Protein AF-A0A3D1R4D5-F1 (afdb_monomer)

Nearest PDB structures (foldseek):
  2wvp-assembly1_A  TM=5.506E-01  e=4.845E-01  Escherichia coli K-12
  2iwv-assembly2_B  TM=5.759E-01  e=1.235E+00  Escherichia coli K-12
  2qom-assembly2_B  TM=5.029E-01  e=2.262E+00  Escherichia coli O157:H7
  2r88-assembly2_B  TM=4.038E-01  e=3.921E+00  Escherichia coli
  7xzi-assembly1_7  TM=4.363E-01  e=9.457E+00  Chlamydomonas reinhardtii

Sequence (99 aa):
GGYAALQLEVVNDWPVRPYAFAGAGLLRSTVPAEAESLLRSDTAGIVPVGLGAEGSLSRHLRLGARLSYDLIFDNELVREAGSLAADLWALTLVAAYAF

Foldseek 3Di:
DDKDKDKDWDDDPDQKIKIWMKIKDKDFADDPPVCPVVFPDRMKIKIKTWMKMKGAPDPFKIKMKIWIFIQIGDGVVCVVVPDCSVGDIDIDIDMGGDD

Secondary structure (DSSP, 8-state):
-EEEEEEEEPP-SSSEEEEEEEEEEEEE----HHHHTT-S-SEEEEEEEEEEEEEESSSSEEEEEEEEEEEEES-HHHHHTSS----EEEEEEEEEE--

pLDDT: mean 81.48, std 14.37, range [46.16, 96.69]

Solvent-accessible surface area (backbone atoms only — not comparable to full-atom values): 5551 Å² total; per-residue (Å²): 99,57,66,53,68,54,76,49,71,56,90,70,94,57,76,54,45,41,31,39,37,44,33,48,36,42,38,60,56,90,68,58,79,89,56,46,85,81,48,96,55,58,49,24,41,32,36,41,36,37,44,33,37,36,32,61,83,48,101,38,36,38,40,34,42,34,45,34,42,31,45,51,42,78,34,59,69,40,64,72,63,74,78,40,73,61,67,41,77,44,80,46,78,45,80,47,76,61,132

Radius of gyration: 17.45 Å; Cα contacts (8 Å, |Δi|>4): 207; chains: 1; bounding box: 43×23×53 Å

Mean predicted aligned error: 8.35 Å

Structure (mmCIF, N/CA/C/O backbone):
data_AF-A0A3D1R4D5-F1
#
_entry.id   AF-A0A3D1R4D5-F1
#
loop_
_atom_site.group_PDB
_atom_site.id
_atom_site.type_symbol
_atom_site.label_atom_id
_atom_site.label_alt_id
_atom_site.label_comp_id
_atom_site.label_asym_id
_atom_site.label_entity_id
_atom_site.label_seq_id
_atom_site.pdbx_PDB_ins_code
_atom_site.Cartn_x
_atom_site.Cartn_y
_atom_site.Cartn_z
_atom_site.occupancy
_atom_site.B_iso_or_equiv
_atom_site.auth_seq_id
_atom_site.auth_comp_id
_atom_site.auth_asym_id
_atom_site.auth_atom_id
_atom_site.pdbx_PDB_model_num
ATOM 1 N N . GLY A 1 1 ? -3.603 2.028 -12.763 1.00 65.56 1 GLY A N 1
ATOM 2 C CA . GLY A 1 1 ? -3.159 0.643 -12.508 1.00 65.56 1 GLY A CA 1
ATOM 3 C C . GLY A 1 1 ? -3.930 0.064 -11.341 1.00 65.56 1 GLY A C 1
ATOM 4 O O . GLY A 1 1 ? -4.588 0.823 -10.638 1.00 65.56 1 GLY A O 1
ATOM 5 N N . GLY A 1 2 ? -3.864 -1.250 -11.146 1.00 79.19 2 GLY A N 1
ATOM 6 C CA . GLY A 1 2 ? -4.517 -1.946 -10.035 1.00 79.19 2 GLY A CA 1
ATOM 7 C C . GLY A 1 2 ? -3.775 -3.231 -9.674 1.00 79.19 2 GLY A C 1
ATOM 8 O O . GLY A 1 2 ? -3.051 -3.782 -10.504 1.00 79.19 2 GLY A O 1
ATOM 9 N N . TYR A 1 3 ? -3.942 -3.697 -8.438 1.00 84.69 3 TYR A N 1
ATOM 10 C CA . TYR A 1 3 ? -3.338 -4.935 -7.949 1.00 84.69 3 TYR A CA 1
ATOM 11 C C . TYR A 1 3 ? -4.277 -5.668 -6.995 1.00 84.69 3 TYR A C 1
ATOM 13 O O . TYR A 1 3 ? -5.152 -5.064 -6.374 1.00 84.69 3 TYR A O 1
ATOM 21 N N . ALA A 1 4 ? -4.060 -6.973 -6.868 1.00 89.75 4 ALA A N 1
ATOM 22 C CA . ALA A 1 4 ? -4.617 -7.781 -5.795 1.00 89.75 4 ALA A CA 1
ATOM 23 C C . ALA A 1 4 ? -3.559 -7.941 -4.699 1.00 89.75 4 ALA A C 1
ATOM 25 O O . ALA A 1 4 ? -2.376 -8.093 -5.007 1.00 89.75 4 ALA A O 1
ATOM 26 N N . ALA A 1 5 ? -3.968 -7.901 -3.433 1.00 90.31 5 ALA A N 1
ATOM 27 C CA . ALA A 1 5 ? -3.068 -8.083 -2.300 1.00 90.31 5 ALA A CA 1
ATOM 28 C C . ALA A 1 5 ? -3.621 -9.100 -1.306 1.00 90.31 5 ALA A C 1
ATOM 30 O O . ALA A 1 5 ? -4.818 -9.132 -1.023 1.00 90.31 5 ALA A O 1
ATOM 31 N N . LEU A 1 6 ? -2.714 -9.910 -0.770 1.00 92.75 6 LEU A N 1
ATOM 32 C CA . LEU A 1 6 ? -2.936 -10.748 0.395 1.00 92.75 6 LEU A CA 1
ATOM 33 C C . LEU A 1 6 ? -2.535 -9.954 1.636 1.00 92.75 6 LEU A C 1
ATOM 35 O O . LEU A 1 6 ? -1.444 -9.385 1.678 1.00 92.75 6 LEU A O 1
ATOM 39 N N . GLN A 1 7 ? -3.412 -9.938 2.637 1.00 93.56 7 GLN A N 1
ATOM 40 C CA . GLN A 1 7 ? -3.215 -9.239 3.902 1.00 93.56 7 GLN A CA 1
ATOM 41 C C . GLN A 1 7 ? -3.160 -10.247 5.053 1.00 93.56 7 GLN A C 1
ATOM 43 O O . GLN A 1 7 ? -4.013 -11.126 5.164 1.00 93.56 7 GLN A O 1
ATOM 48 N N . LEU A 1 8 ? -2.151 -10.104 5.908 1.00 94.12 8 LEU A N 1
ATOM 49 C CA . LEU A 1 8 ? -1.964 -10.863 7.138 1.00 94.12 8 LEU A CA 1
ATOM 50 C C . LEU A 1 8 ? -2.163 -9.920 8.319 1.00 94.12 8 LEU A C 1
ATOM 52 O O . LEU A 1 8 ? -1.345 -9.032 8.558 1.00 94.12 8 LEU A O 1
ATOM 56 N N . GLU A 1 9 ? -3.260 -10.109 9.042 1.00 92.75 9 GLU A N 1
ATOM 57 C CA . GLU A 1 9 ? -3.601 -9.299 10.209 1.00 92.75 9 GLU A CA 1
ATOM 58 C C . GLU A 1 9 ? -2.998 -9.889 11.481 1.00 92.75 9 GLU A C 1
ATOM 60 O O . GLU A 1 9 ? -2.999 -11.105 11.691 1.00 92.75 9 GLU A O 1
ATOM 65 N N . VAL A 1 10 ? -2.510 -9.018 12.362 1.00 89.88 10 VAL A N 1
ATOM 66 C CA . VAL A 1 10 ? -2.111 -9.421 13.709 1.00 89.88 10 VAL A CA 1
ATOM 67 C C . VAL A 1 10 ? -3.350 -9.405 14.594 1.00 89.88 10 VAL A C 1
ATOM 69 O O . VAL A 1 10 ? -3.944 -8.352 14.825 1.00 89.88 10 VAL A O 1
ATOM 72 N N . VAL A 1 11 ? -3.726 -10.572 15.114 1.00 87.38 11 VAL A N 1
ATOM 73 C CA . VAL A 1 11 ? -4.837 -10.693 16.064 1.00 87.38 11 VAL A CA 1
ATOM 74 C C . VAL A 1 11 ? -4.399 -10.134 17.418 1.00 87.38 11 VAL A C 1
ATOM 76 O O . VAL A 1 11 ? -3.456 -10.641 18.026 1.00 87.38 11 VAL A O 1
ATOM 79 N N . ASN A 1 12 ? -5.067 -9.077 17.880 1.00 85.88 12 ASN A N 1
ATOM 80 C CA . ASN A 1 12 ? -4.827 -8.439 19.171 1.00 85.88 12 ASN A CA 1
ATOM 81 C C . ASN A 1 12 ? -6.127 -7.826 19.736 1.00 85.88 12 ASN A C 1
ATOM 83 O O . ASN A 1 12 ? -7.126 -7.716 19.027 1.00 85.88 12 ASN A O 1
ATOM 87 N N . ASP A 1 13 ? -6.092 -7.406 21.003 1.00 88.50 13 ASP A N 1
ATOM 88 C CA . ASP A 1 13 ? -7.211 -6.717 21.674 1.00 88.50 13 ASP A CA 1
ATOM 89 C C . ASP A 1 13 ? -7.153 -5.184 21.523 1.00 88.50 13 ASP A C 1
ATOM 91 O O . ASP A 1 13 ? -7.875 -4.444 22.194 1.00 88.50 13 ASP A O 1
ATOM 95 N N . TRP A 1 14 ? -6.244 -4.666 20.696 1.00 87.06 14 TRP A N 1
ATOM 96 C CA . TRP A 1 14 ? -6.062 -3.227 20.546 1.00 87.06 14 TRP A CA 1
ATOM 97 C C . TRP A 1 14 ? -7.132 -2.650 19.608 1.00 87.06 14 TRP A C 1
ATOM 99 O O . TRP A 1 14 ? -7.577 -3.312 18.673 1.00 87.06 14 TRP A O 1
ATOM 109 N N . PRO A 1 15 ? -7.525 -1.373 19.779 1.00 85.69 15 PRO A N 1
ATOM 110 C CA . PRO A 1 15 ? -8.452 -0.704 18.857 1.00 85.69 15 PRO A CA 1
ATOM 111 C C . PRO A 1 15 ? -7.853 -0.475 17.457 1.00 85.69 15 PRO A C 1
ATOM 113 O O . PRO A 1 15 ? -8.535 0.036 16.565 1.00 85.69 15 PRO A O 1
ATOM 116 N N . VAL A 1 16 ? -6.576 -0.824 17.280 1.00 90.62 16 VAL A N 1
ATOM 117 C CA . VAL A 1 16 ? -5.807 -0.728 16.045 1.00 90.62 16 VAL A CA 1
ATOM 118 C C . VAL A 1 16 ? -5.398 -2.133 15.615 1.00 90.62 16 VAL A C 1
ATOM 120 O O . VAL A 1 16 ? -4.785 -2.869 16.386 1.00 90.62 16 VAL A O 1
ATOM 123 N N . ARG A 1 17 ? -5.689 -2.465 14.359 1.00 93.06 17 ARG A N 1
ATOM 124 C CA . ARG A 1 17 ? -5.377 -3.730 13.695 1.00 93.06 17 ARG A CA 1
ATOM 125 C C . ARG A 1 17 ? -4.189 -3.527 12.757 1.00 93.06 17 ARG A C 1
ATOM 127 O O . ARG A 1 17 ? -4.382 -3.013 11.650 1.00 93.06 17 ARG A O 1
ATOM 134 N N . PRO A 1 18 ? -2.961 -3.847 13.190 1.00 94.88 18 PRO A N 1
ATOM 135 C CA . PRO A 1 18 ? -1.816 -3.826 12.304 1.00 94.88 18 PRO A CA 1
ATOM 136 C C . PRO A 1 18 ? -1.848 -5.037 11.369 1.00 94.88 18 PRO A C 1
ATOM 138 O O . PRO A 1 18 ? -2.324 -6.117 11.729 1.00 94.88 18 PRO A O 1
ATOM 141 N N . TYR A 1 19 ? -1.318 -4.854 10.167 1.00 95.00 19 TYR A N 1
ATOM 142 C CA . TYR A 1 19 ? -1.244 -5.891 9.153 1.00 95.00 19 TYR A CA 1
ATOM 143 C C . TYR A 1 19 ? 0.018 -5.760 8.304 1.00 95.00 19 TYR A C 1
ATOM 145 O O . TYR A 1 19 ? 0.577 -4.674 8.140 1.00 95.00 19 TYR A O 1
ATOM 153 N N . ALA A 1 20 ? 0.442 -6.882 7.735 1.00 96.50 20 ALA A N 1
ATOM 154 C CA . ALA A 1 20 ? 1.399 -6.934 6.640 1.00 96.50 20 ALA A CA 1
ATOM 155 C C . ALA A 1 20 ? 0.673 -7.332 5.357 1.00 96.50 20 ALA A C 1
ATOM 157 O O . ALA A 1 20 ? -0.349 -8.017 5.410 1.00 96.50 20 ALA A O 1
ATOM 158 N N . PHE A 1 21 ? 1.180 -6.920 4.202 1.00 95.19 21 PHE A N 1
ATOM 159 C CA . PHE A 1 21 ? 0.593 -7.325 2.933 1.00 95.19 21 PHE A CA 1
ATOM 160 C C . PHE A 1 21 ? 1.639 -7.478 1.832 1.00 95.19 21 PHE A C 1
ATOM 162 O O . PHE A 1 21 ? 2.710 -6.870 1.868 1.00 95.19 21 PHE A O 1
ATOM 169 N N . ALA A 1 22 ? 1.288 -8.292 0.843 1.00 94.88 22 ALA A N 1
ATOM 170 C CA . ALA A 1 22 ? 2.017 -8.447 -0.405 1.00 94.88 22 ALA A CA 1
ATOM 171 C C . ALA A 1 22 ? 1.015 -8.663 -1.542 1.00 94.88 22 ALA A C 1
ATOM 173 O O . ALA A 1 22 ? -0.011 -9.319 -1.352 1.00 94.88 22 ALA A O 1
ATOM 174 N N . GLY A 1 23 ? 1.289 -8.112 -2.717 1.00 93.50 23 GLY A N 1
ATOM 175 C CA . GLY A 1 23 ? 0.378 -8.191 -3.850 1.00 93.50 23 GLY A CA 1
ATOM 176 C C . GLY A 1 23 ? 1.065 -8.376 -5.189 1.00 93.50 23 GLY A C 1
ATOM 177 O O . GLY A 1 23 ? 2.287 -8.421 -5.286 1.00 93.50 23 GLY A O 1
ATOM 178 N N . ALA A 1 24 ? 0.249 -8.453 -6.230 1.00 92.44 24 ALA A N 1
ATOM 179 C CA . ALA A 1 24 ? 0.689 -8.445 -7.615 1.00 92.44 24 ALA A CA 1
ATOM 180 C C . ALA A 1 24 ? -0.356 -7.739 -8.484 1.00 92.44 24 ALA A C 1
ATOM 182 O O . ALA A 1 24 ? -1.567 -7.863 -8.261 1.00 92.44 24 ALA A O 1
ATOM 183 N N . GLY A 1 25 ? 0.101 -6.988 -9.479 1.00 90.38 25 GLY A N 1
ATOM 184 C CA . GLY A 1 25 ? -0.777 -6.254 -10.374 1.00 90.38 25 GLY A CA 1
ATOM 185 C C . GLY A 1 25 ? -0.075 -5.667 -11.583 1.00 90.38 25 GLY A C 1
ATOM 186 O O . GLY A 1 25 ? 1.077 -5.982 -11.879 1.00 90.38 25 GLY A O 1
ATOM 187 N N . LEU A 1 26 ? -0.806 -4.788 -12.266 1.00 86.75 26 LEU A N 1
ATOM 188 C CA . LEU A 1 26 ? -0.343 -4.084 -13.453 1.00 86.75 26 LEU A CA 1
ATOM 189 C C . LEU A 1 26 ? -0.535 -2.575 -13.280 1.00 86.75 26 LEU A C 1
ATOM 191 O O . LEU A 1 26 ? -1.609 -2.078 -12.909 1.00 86.75 26 LEU A O 1
ATOM 195 N N . LEU A 1 27 ? 0.516 -1.832 -13.592 1.00 81.69 27 LEU A N 1
ATOM 196 C CA . LEU A 1 27 ? 0.489 -0.394 -13.780 1.00 81.69 27 LEU A CA 1
ATOM 197 C C . LEU A 1 27 ? 0.379 -0.098 -15.267 1.00 81.69 27 LEU A C 1
ATOM 199 O O . LEU A 1 27 ? 1.026 -0.731 -16.090 1.00 81.69 27 LEU A O 1
ATOM 203 N N . ARG A 1 28 ? -0.443 0.892 -15.593 1.00 80.06 28 ARG A N 1
ATOM 204 C CA . ARG A 1 28 ? -0.544 1.439 -16.938 1.00 80.06 28 ARG A CA 1
ATOM 205 C C . ARG A 1 28 ? -0.193 2.909 -16.845 1.00 80.06 28 ARG A C 1
ATOM 207 O O . ARG A 1 28 ? -0.810 3.610 -16.037 1.00 80.06 28 ARG A O 1
ATOM 214 N N . SER A 1 29 ? 0.781 3.336 -17.629 1.00 72.12 29 SER A N 1
ATOM 215 C CA . SER A 1 29 ? 1.249 4.715 -17.670 1.00 72.12 29 SER A CA 1
ATOM 216 C C . SER A 1 29 ? 0.714 5.391 -18.921 1.00 72.12 29 SER A C 1
ATOM 218 O O . SER A 1 29 ? 0.808 4.850 -20.015 1.00 72.12 29 SER A O 1
ATOM 220 N N . THR A 1 30 ? 0.155 6.588 -18.780 1.00 68.50 30 THR A N 1
ATOM 221 C CA . THR A 1 30 ? -0.136 7.440 -19.936 1.00 68.50 30 THR A CA 1
ATOM 222 C C . THR A 1 30 ? 1.161 8.064 -20.423 1.00 68.50 30 THR A C 1
ATOM 224 O O . THR A 1 30 ? 1.736 8.912 -19.739 1.00 68.50 30 THR A O 1
ATOM 227 N N . VAL A 1 31 ? 1.619 7.631 -21.593 1.00 66.88 31 VAL A N 1
ATOM 228 C CA . VAL A 1 31 ? 2.775 8.202 -22.284 1.00 66.88 31 VAL A CA 1
ATOM 229 C C . VAL A 1 31 ? 2.274 9.318 -23.214 1.00 66.88 31 VAL A C 1
ATOM 231 O O . VAL A 1 31 ? 1.274 9.118 -23.904 1.00 66.88 31 VAL A O 1
ATOM 234 N N . PRO A 1 32 ? 2.911 10.502 -23.247 1.00 70.44 32 PRO A N 1
ATOM 235 C CA . PRO A 1 32 ? 2.623 11.513 -24.263 1.00 70.44 32 PRO A CA 1
ATOM 236 C C . PRO A 1 32 ? 2.838 10.948 -25.676 1.00 70.44 32 PRO A C 1
ATOM 238 O O . PRO A 1 32 ? 3.824 10.252 -25.910 1.00 70.44 32 PRO A O 1
ATOM 241 N N . ALA A 1 33 ? 1.961 11.289 -26.626 1.00 67.56 33 ALA A N 1
ATOM 242 C CA . ALA A 1 33 ? 1.968 10.742 -27.994 1.00 67.56 33 ALA A CA 1
ATOM 243 C C . ALA A 1 33 ? 3.329 10.868 -28.718 1.00 67.56 33 ALA A C 1
ATOM 245 O O . ALA A 1 33 ? 3.692 10.042 -29.549 1.00 67.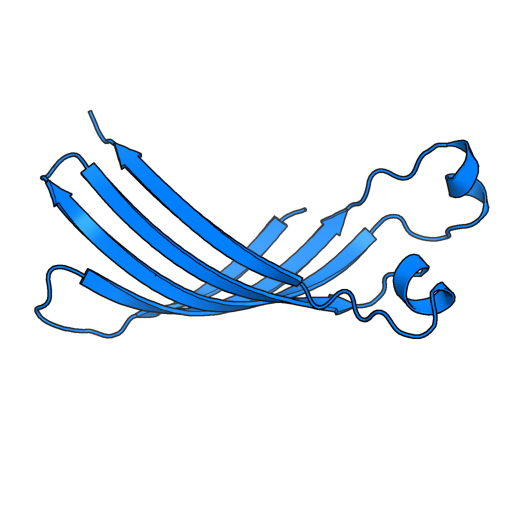56 33 ALA A O 1
ATOM 246 N N . GLU A 1 34 ? 4.117 11.886 -28.370 1.00 67.25 34 GLU A N 1
ATOM 247 C CA . GLU A 1 34 ? 5.452 12.149 -28.922 1.00 67.25 34 GLU A CA 1
ATOM 248 C C . GLU A 1 34 ? 6.496 11.087 -28.523 1.00 67.25 34 GLU A C 1
ATOM 250 O O . GLU A 1 34 ? 7.422 10.817 -29.286 1.00 67.25 34 GLU A O 1
ATOM 255 N N . ALA A 1 35 ? 6.336 10.452 -27.357 1.00 61.44 35 ALA A N 1
ATOM 256 C CA . ALA A 1 35 ? 7.231 9.415 -26.833 1.00 61.44 35 ALA A CA 1
ATOM 257 C C . ALA A 1 35 ? 6.696 7.986 -27.051 1.00 61.44 35 ALA A C 1
ATOM 259 O O . ALA A 1 35 ? 7.403 7.012 -26.808 1.00 61.44 35 ALA A O 1
ATOM 260 N N . GLU A 1 36 ? 5.464 7.850 -27.544 1.00 60.03 36 GLU A N 1
ATOM 261 C CA . GLU A 1 36 ? 4.793 6.564 -27.771 1.00 60.03 36 GLU A CA 1
ATOM 262 C C . GLU A 1 36 ? 5.479 5.737 -28.874 1.00 60.03 36 GLU A C 1
ATOM 264 O O . GLU A 1 36 ? 5.509 4.515 -28.814 1.00 60.03 36 GLU A O 1
ATOM 269 N N . SER A 1 37 ? 6.118 6.399 -29.847 1.00 60.38 37 SER A N 1
ATOM 270 C CA . SER A 1 37 ? 6.880 5.729 -30.916 1.00 60.38 37 SER A CA 1
ATOM 271 C C . SER A 1 37 ? 8.203 5.098 -30.459 1.00 60.38 37 SER A C 1
ATOM 273 O O . SER A 1 37 ? 8.756 4.261 -31.173 1.00 60.38 37 SER A O 1
ATOM 275 N N . LEU A 1 38 ? 8.709 5.492 -29.284 1.00 59.34 38 LEU A N 1
ATOM 276 C CA . LEU A 1 38 ? 9.973 5.011 -28.718 1.00 59.34 38 LEU A CA 1
ATOM 277 C C . LEU A 1 38 ? 9.774 3.877 -27.704 1.00 59.34 38 LEU A C 1
ATOM 279 O O . LEU A 1 38 ? 10.743 3.232 -27.322 1.00 59.34 38 LEU A O 1
ATOM 283 N N . LEU A 1 39 ? 8.536 3.610 -27.281 1.00 61.50 39 LEU A N 1
ATOM 284 C CA . LEU A 1 39 ? 8.228 2.661 -26.214 1.00 61.50 39 LEU A CA 1
ATOM 285 C C . LEU A 1 39 ? 7.326 1.550 -26.737 1.00 61.50 39 LEU A C 1
ATOM 287 O O . LEU A 1 39 ? 6.260 1.807 -27.288 1.00 61.50 39 LEU A O 1
ATOM 291 N N . ARG A 1 40 ? 7.725 0.289 -26.546 1.00 61.81 40 ARG A N 1
ATOM 292 C CA . ARG A 1 40 ? 6.955 -0.865 -27.032 1.00 61.81 40 ARG A CA 1
ATOM 293 C C . ARG A 1 40 ? 5.802 -1.246 -26.103 1.00 61.81 40 ARG A C 1
ATOM 295 O O . ARG A 1 40 ? 4.911 -1.978 -26.528 1.00 61.81 40 ARG A O 1
ATOM 302 N N . SER A 1 41 ? 5.835 -0.804 -24.843 1.00 66.50 41 SER A N 1
ATOM 303 C CA . SER A 1 41 ? 4.837 -1.137 -23.821 1.00 66.50 41 SER A CA 1
ATOM 304 C C . SER A 1 41 ? 4.571 0.036 -22.873 1.00 66.50 41 SER A C 1
ATOM 306 O O . SER A 1 41 ? 5.501 0.598 -22.297 1.00 66.50 41 SER A O 1
ATOM 308 N N . ASP A 1 42 ? 3.289 0.356 -22.671 1.00 72.81 42 ASP A N 1
ATOM 309 C CA . ASP A 1 42 ? 2.776 1.329 -21.689 1.00 72.81 42 ASP A CA 1
ATOM 310 C C . ASP A 1 42 ? 2.411 0.677 -20.338 1.00 72.81 42 ASP A C 1
ATOM 312 O O . ASP A 1 42 ? 1.910 1.336 -19.419 1.00 72.81 42 ASP A O 1
ATOM 316 N N . THR A 1 43 ? 2.626 -0.635 -20.232 1.00 77.88 43 THR A N 1
ATOM 317 C CA . THR A 1 43 ? 2.190 -1.472 -19.117 1.00 77.88 43 THR A CA 1
ATOM 318 C C . THR A 1 43 ?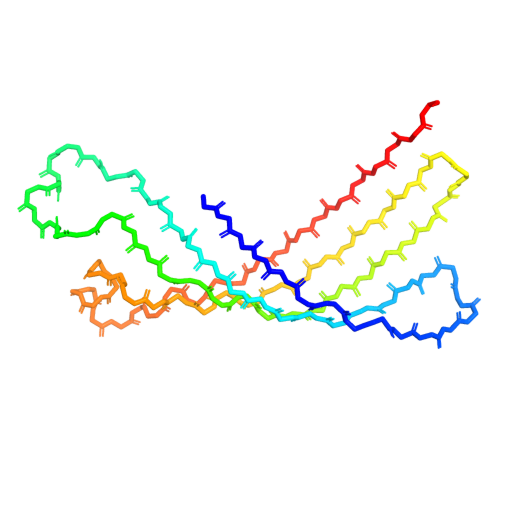 3.397 -2.071 -18.403 1.00 77.88 43 THR A C 1
ATOM 320 O O . THR A 1 43 ? 4.312 -2.584 -19.044 1.00 77.88 43 THR A O 1
ATOM 323 N N . ALA A 1 44 ? 3.374 -2.025 -17.071 1.00 80.12 44 ALA A N 1
ATOM 324 C CA . ALA A 1 44 ? 4.410 -2.551 -16.192 1.00 80.12 44 ALA A CA 1
ATOM 325 C C . ALA A 1 44 ? 3.804 -3.465 -15.122 1.00 80.12 44 ALA A C 1
ATOM 327 O O . ALA A 1 44 ? 2.700 -3.215 -14.628 1.00 80.12 44 ALA A O 1
ATOM 328 N N . GLY A 1 45 ? 4.533 -4.507 -14.734 1.00 85.38 45 GLY A N 1
ATOM 329 C CA . GLY A 1 45 ? 4.199 -5.316 -13.568 1.00 85.38 45 GLY A CA 1
ATOM 330 C C . GLY A 1 45 ? 4.506 -4.568 -12.273 1.00 85.38 45 GLY A C 1
ATOM 331 O O . GLY A 1 45 ? 5.469 -3.807 -12.205 1.00 85.38 45 GLY A O 1
ATOM 332 N N . ILE A 1 46 ? 3.685 -4.780 -11.244 1.00 87.31 46 ILE A N 1
ATOM 333 C CA . ILE A 1 46 ? 3.914 -4.248 -9.896 1.00 87.31 46 ILE A CA 1
ATOM 334 C C . ILE A 1 46 ? 3.699 -5.334 -8.840 1.00 87.31 46 ILE A C 1
ATOM 336 O O . ILE A 1 46 ? 2.705 -6.060 -8.875 1.00 87.31 46 ILE A O 1
ATOM 340 N N . VAL A 1 47 ? 4.609 -5.415 -7.872 1.00 91.00 47 VAL A N 1
ATOM 341 C CA . VAL A 1 47 ? 4.495 -6.236 -6.660 1.00 91.00 47 VAL A CA 1
ATOM 342 C C . VAL A 1 47 ? 4.646 -5.310 -5.451 1.00 91.00 47 VAL A C 1
ATOM 344 O O . VAL A 1 47 ? 5.766 -4.982 -5.059 1.00 91.00 47 VAL A O 1
ATOM 347 N N . PRO A 1 48 ? 3.532 -4.827 -4.871 1.00 91.75 48 PRO A N 1
ATOM 348 C CA . PRO A 1 48 ? 3.588 -4.025 -3.661 1.00 91.75 48 PRO A CA 1
ATOM 349 C C . PRO A 1 48 ? 3.771 -4.929 -2.442 1.00 91.75 48 PRO A C 1
ATOM 351 O O . PRO A 1 48 ? 3.080 -5.941 -2.297 1.00 91.75 48 PRO A O 1
ATOM 354 N N . VAL A 1 49 ? 4.660 -4.541 -1.536 1.00 93.62 49 VAL A N 1
ATOM 355 C CA . VAL A 1 49 ? 4.834 -5.167 -0.220 1.00 93.62 49 VAL A CA 1
ATOM 356 C C . VAL A 1 49 ? 4.833 -4.093 0.852 1.00 93.62 49 VAL A C 1
ATOM 358 O O . VAL A 1 49 ? 5.315 -2.985 0.627 1.00 93.62 49 VAL A O 1
ATOM 361 N N . GLY A 1 50 ? 4.2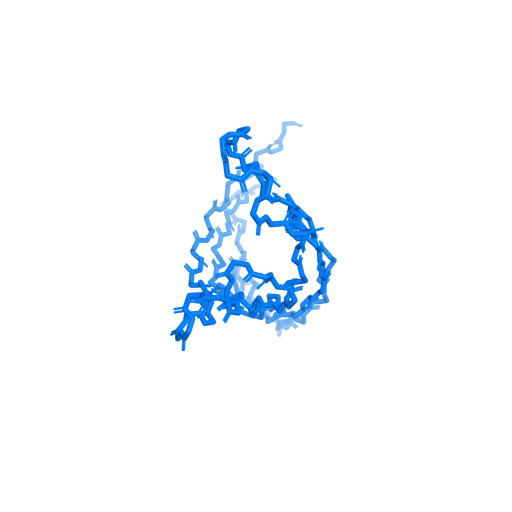86 -4.372 2.029 1.00 95.12 50 GLY A N 1
ATOM 362 C CA . GLY A 1 50 ? 4.250 -3.339 3.053 1.00 95.12 50 GLY A CA 1
ATOM 363 C C . GLY A 1 50 ? 3.546 -3.711 4.338 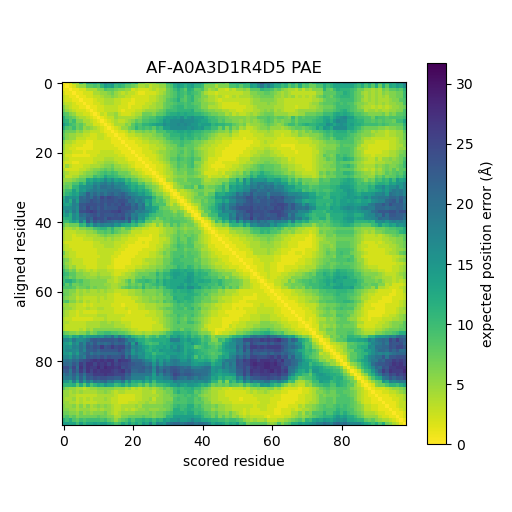1.00 95.12 50 GLY A C 1
ATOM 364 O O . GLY A 1 50 ? 3.183 -4.862 4.584 1.00 95.12 50 GLY A O 1
ATOM 365 N N . LEU A 1 51 ? 3.362 -2.684 5.157 1.00 96.69 51 LEU A N 1
ATOM 366 C CA . LEU A 1 51 ? 2.730 -2.754 6.464 1.00 96.69 51 LEU A CA 1
ATOM 367 C C . LEU A 1 51 ? 1.661 -1.670 6.563 1.00 96.69 51 LEU A C 1
ATOM 369 O O . LEU A 1 51 ? 1.772 -0.597 5.965 1.00 96.69 51 LEU A O 1
ATOM 373 N N . GLY A 1 52 ? 0.636 -1.923 7.358 1.00 95.75 52 GLY A N 1
ATOM 374 C CA . GLY A 1 52 ? -0.377 -0.930 7.653 1.00 95.75 52 GLY A CA 1
ATOM 375 C C . GLY A 1 52 ? -1.024 -1.149 9.003 1.00 95.75 52 GLY A C 1
ATOM 376 O O . GLY A 1 52 ? -0.750 -2.118 9.709 1.00 95.75 52 GLY A O 1
ATOM 377 N N . ALA A 1 53 ? -1.867 -0.200 9.370 1.00 94.94 53 ALA A N 1
ATOM 378 C CA . ALA A 1 53 ? -2.656 -0.241 10.580 1.00 94.94 53 ALA A CA 1
ATOM 379 C C . ALA A 1 53 ? -4.001 0.437 10.333 1.00 94.94 53 ALA A C 1
ATOM 381 O O . ALA A 1 53 ? -4.053 1.529 9.766 1.00 94.94 53 ALA A O 1
ATOM 382 N N . GLU A 1 54 ? -5.078 -0.197 10.786 1.00 94.06 54 GLU A N 1
ATOM 383 C CA . GLU A 1 54 ? -6.430 0.363 10.747 1.00 94.06 54 GLU A CA 1
ATOM 384 C C . GLU A 1 54 ? -7.016 0.472 12.144 1.00 94.06 54 GLU A C 1
ATOM 386 O O . GLU A 1 54 ? -6.914 -0.458 12.936 1.00 94.06 54 GLU A O 1
ATOM 391 N N . GLY A 1 55 ? -7.694 1.574 12.437 1.00 91.38 55 GLY A N 1
ATOM 392 C CA . GLY A 1 55 ? -8.413 1.774 13.687 1.00 91.38 55 GLY A CA 1
ATOM 393 C C . GLY A 1 55 ? -9.820 2.300 13.446 1.00 91.38 55 GLY A C 1
ATOM 394 O O . GLY A 1 55 ? -10.088 3.016 12.480 1.00 91.38 55 GLY A O 1
ATOM 395 N N . SER A 1 56 ? -10.738 1.958 14.347 1.00 90.31 56 SER A N 1
ATOM 396 C CA . SER A 1 56 ? -12.073 2.566 14.371 1.00 90.31 56 SER A CA 1
ATOM 397 C C . SER A 1 56 ? -12.090 3.677 15.414 1.00 90.31 56 SER A C 1
ATOM 399 O O . SER A 1 56 ? -11.950 3.400 16.602 1.00 90.31 56 SER A O 1
ATOM 401 N N . LEU A 1 57 ? -12.259 4.931 14.984 1.00 86.94 57 LEU A N 1
ATOM 402 C CA . LEU A 1 57 ? -12.400 6.058 15.915 1.00 86.94 57 LEU A CA 1
ATOM 403 C C . LEU A 1 57 ? -13.812 6.097 16.515 1.00 86.94 57 LEU A C 1
ATOM 405 O O . LEU A 1 57 ? -14.008 6.490 17.660 1.00 86.94 57 LEU A O 1
ATOM 409 N N . SER A 1 58 ? -14.811 5.684 15.735 1.00 87.94 58 SER A N 1
ATOM 410 C CA . SER A 1 58 ? -16.201 5.559 16.169 1.00 87.94 58 SER A CA 1
ATOM 411 C C . SER A 1 58 ? -16.902 4.445 15.387 1.00 87.94 58 SER A C 1
ATOM 413 O O . SER A 1 58 ? -16.318 3.851 14.483 1.00 87.94 58 SER A O 1
ATOM 415 N N . ARG A 1 59 ? -18.181 4.180 15.691 1.00 87.50 59 ARG A N 1
ATOM 416 C CA . ARG A 1 59 ? -19.004 3.220 14.923 1.00 87.50 59 ARG A CA 1
ATOM 417 C C . ARG A 1 59 ? -19.143 3.591 13.442 1.00 87.50 59 ARG A C 1
ATOM 419 O O . ARG A 1 59 ? -19.425 2.718 12.631 1.00 87.50 59 ARG A O 1
ATOM 426 N N . HIS A 1 60 ? -18.928 4.863 13.116 1.00 92.75 60 HIS A N 1
ATOM 427 C CA . HIS A 1 60 ? -19.123 5.415 11.781 1.00 92.75 60 HIS A CA 1
ATOM 428 C C . HIS A 1 60 ? -17.803 5.761 11.092 1.00 92.75 60 HIS A C 1
ATOM 430 O O . HIS A 1 60 ? -17.786 5.848 9.876 1.00 92.75 60 HIS A O 1
ATOM 436 N N . LEU A 1 61 ? -16.702 5.955 11.830 1.00 92.19 61 LEU A N 1
ATOM 437 C CA . LEU A 1 61 ? -15.437 6.444 11.277 1.00 92.19 61 LEU A CA 1
ATOM 438 C C . LEU A 1 61 ? -14.303 5.434 11.466 1.00 92.19 61 LEU A C 1
ATOM 440 O O . LEU A 1 61 ? -13.943 5.087 12.595 1.00 92.19 61 LEU A O 1
ATOM 444 N N . ARG A 1 62 ? -13.696 5.033 10.348 1.00 93.00 62 ARG A N 1
ATOM 445 C CA . ARG A 1 62 ? -12.490 4.203 10.280 1.00 93.00 62 ARG A CA 1
ATOM 446 C C . ARG A 1 62 ? -11.337 5.003 9.694 1.00 93.00 62 ARG A C 1
ATOM 448 O O . ARG A 1 62 ? -11.518 5.728 8.717 1.00 93.00 62 ARG A O 1
ATOM 455 N N . LEU A 1 63 ? -10.163 4.849 10.288 1.00 95.12 63 LEU A N 1
ATOM 456 C CA . LEU A 1 63 ? -8.916 5.456 9.842 1.00 95.12 63 LEU A CA 1
ATOM 457 C C . LEU A 1 63 ? -7.903 4.353 9.555 1.00 95.12 63 LEU A C 1
ATOM 459 O O . LEU A 1 63 ? -7.867 3.344 10.256 1.00 95.12 63 LEU A O 1
ATOM 463 N N . GLY A 1 64 ? -7.067 4.557 8.549 1.00 94.75 64 GLY A N 1
ATOM 464 C CA . GLY A 1 64 ? -6.011 3.628 8.190 1.00 94.75 64 GLY A CA 1
ATOM 465 C C . GLY A 1 64 ? -4.780 4.355 7.684 1.00 94.75 64 GLY A C 1
ATOM 466 O O . GLY A 1 64 ? -4.878 5.402 7.044 1.00 94.75 64 GLY A O 1
ATOM 467 N N . ALA A 1 65 ? -3.618 3.786 7.964 1.00 96.44 65 ALA A N 1
ATOM 468 C CA . ALA A 1 65 ? -2.359 4.194 7.369 1.00 96.44 65 ALA A CA 1
ATOM 469 C C . ALA A 1 65 ? -1.649 2.959 6.824 1.00 96.44 65 ALA A C 1
ATOM 471 O O . ALA A 1 65 ? -1.649 1.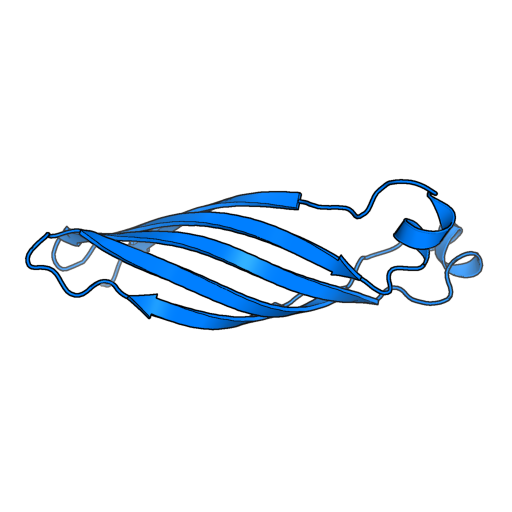903 7.458 1.00 96.44 65 ALA A O 1
ATOM 472 N N . ARG A 1 66 ? -1.043 3.092 5.649 1.00 94.94 66 ARG A N 1
ATOM 473 C CA . ARG A 1 66 ? -0.315 2.017 4.982 1.00 94.94 66 ARG A CA 1
ATOM 474 C C . ARG A 1 66 ? 0.952 2.561 4.355 1.00 94.94 66 ARG A C 1
ATOM 476 O O . ARG A 1 66 ? 0.889 3.526 3.599 1.00 94.94 66 ARG A O 1
ATOM 483 N N . LEU A 1 67 ? 2.071 1.910 4.632 1.00 95.56 67 LEU A N 1
ATOM 484 C CA . LEU A 1 67 ? 3.345 2.146 3.973 1.00 95.56 67 LEU A CA 1
ATOM 485 C C . LEU A 1 67 ? 3.638 0.961 3.055 1.00 95.56 67 LEU A C 1
ATOM 487 O O . LEU A 1 67 ? 3.617 -0.185 3.509 1.00 95.56 67 LEU A O 1
ATOM 491 N N . SER A 1 68 ? 3.900 1.232 1.781 1.00 93.19 68 SER A N 1
ATOM 492 C CA . SER A 1 68 ? 4.251 0.215 0.794 1.00 93.19 68 SER A CA 1
ATOM 493 C C . SER A 1 68 ? 5.551 0.535 0.082 1.00 93.19 68 SER A C 1
ATOM 495 O O . SER A 1 68 ? 5.925 1.699 -0.066 1.00 93.19 68 SER A O 1
ATOM 497 N N . TYR A 1 69 ? 6.219 -0.531 -0.330 1.00 90.75 69 TYR A N 1
ATOM 498 C CA . TYR A 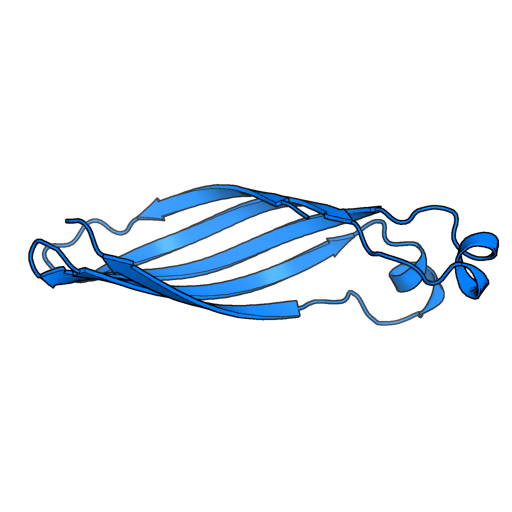1 69 ? 7.314 -0.538 -1.273 1.00 90.75 69 TYR A CA 1
ATOM 499 C C . TYR A 1 69 ? 6.847 -1.276 -2.521 1.00 90.75 69 TYR A C 1
ATOM 501 O O . TYR A 1 69 ? 6.496 -2.459 -2.459 1.00 90.75 69 TYR A O 1
ATOM 509 N N . ASP A 1 70 ? 6.811 -0.564 -3.637 1.00 88.88 70 ASP A N 1
ATOM 510 C CA . ASP A 1 70 ? 6.245 -1.059 -4.880 1.00 88.88 70 ASP A CA 1
ATOM 511 C C . ASP A 1 70 ? 7.379 -1.486 -5.820 1.00 88.88 70 ASP A C 1
ATOM 513 O O . ASP A 1 70 ? 8.067 -0.649 -6.401 1.00 88.88 70 ASP A O 1
ATOM 517 N N . LEU A 1 71 ? 7.570 -2.800 -5.969 1.00 86.50 71 LEU A N 1
ATOM 518 C CA . LEU A 1 71 ? 8.538 -3.380 -6.902 1.00 86.50 71 LEU A CA 1
ATOM 519 C C . LEU A 1 71 ? 7.957 -3.342 -8.317 1.00 86.50 71 LEU A C 1
ATOM 521 O O . LEU A 1 71 ? 6.962 -4.020 -8.585 1.00 86.50 71 LEU A O 1
ATOM 525 N N . ILE A 1 72 ? 8.571 -2.585 -9.225 1.00 83.56 72 ILE A N 1
ATOM 526 C CA . ILE A 1 72 ? 8.099 -2.435 -10.611 1.00 83.56 72 ILE A CA 1
ATOM 527 C C . ILE A 1 72 ? 9.026 -3.185 -11.572 1.00 83.56 72 ILE A C 1
ATOM 529 O O . ILE A 1 72 ? 10.237 -2.974 -11.572 1.00 83.56 72 ILE A O 1
ATOM 533 N N . PHE A 1 73 ? 8.456 -4.038 -12.423 1.00 76.44 73 PHE A N 1
ATOM 534 C CA . PHE A 1 73 ? 9.181 -4.849 -13.410 1.00 76.44 73 PHE A CA 1
ATOM 535 C C . PHE A 1 73 ? 8.536 -4.762 -14.800 1.00 76.44 73 PHE A C 1
ATOM 537 O O . PHE A 1 73 ? 7.393 -4.332 -14.947 1.00 76.44 73 PHE A O 1
ATOM 544 N N . ASP A 1 74 ? 9.295 -5.142 -15.832 1.00 67.31 74 ASP A N 1
ATOM 545 C CA . ASP A 1 74 ? 8.883 -5.129 -17.247 1.00 67.31 74 ASP A CA 1
ATOM 546 C C . ASP A 1 74 ? 8.435 -3.771 -17.810 1.00 67.31 74 ASP A C 1
ATOM 548 O O . ASP A 1 74 ? 7.694 -3.699 -18.786 1.00 67.31 74 ASP A O 1
ATOM 552 N N . ASN A 1 75 ? 8.934 -2.670 -17.249 1.00 64.75 75 ASN A N 1
ATOM 553 C CA . ASN A 1 75 ? 8.768 -1.365 -17.871 1.00 64.75 75 ASN A CA 1
ATOM 554 C C . ASN A 1 75 ? 9.969 -1.075 -18.786 1.00 64.75 75 ASN A C 1
ATOM 556 O O . ASN A 1 75 ? 11.090 -0.900 -18.304 1.00 64.75 75 ASN A O 1
ATOM 560 N N . GLU A 1 76 ? 9.765 -1.012 -20.104 1.00 61.44 76 GLU A N 1
ATOM 561 C CA . GLU A 1 76 ? 10.840 -0.650 -21.039 1.00 61.44 76 GLU A CA 1
ATOM 562 C C . GLU A 1 76 ? 11.406 0.754 -20.754 1.00 61.44 76 GLU A C 1
ATOM 564 O O . GLU A 1 76 ? 12.613 0.939 -20.900 1.00 61.44 76 GLU A O 1
ATOM 569 N N . LEU A 1 77 ? 10.606 1.681 -20.198 1.00 55.66 77 LEU A N 1
ATOM 570 C CA . LEU A 1 77 ? 11.090 2.972 -19.673 1.00 55.66 77 LEU A CA 1
ATOM 571 C C . LEU A 1 77 ? 12.113 2.798 -18.541 1.00 55.66 77 LEU A C 1
ATOM 573 O O . LEU A 1 77 ? 13.094 3.531 -18.469 1.00 55.66 77 LEU A O 1
ATOM 577 N N . VAL A 1 78 ? 11.888 1.832 -17.645 1.00 55.19 78 VAL A N 1
ATOM 578 C CA . VAL A 1 78 ? 12.801 1.512 -16.531 1.00 55.19 78 VAL A CA 1
ATOM 579 C C . VAL A 1 78 ? 14.065 0.831 -17.053 1.00 55.19 78 VAL A C 1
ATOM 581 O O . VAL A 1 78 ? 15.159 1.073 -16.542 1.00 55.19 78 VAL A O 1
ATOM 584 N N . ARG A 1 79 ? 13.930 0.011 -18.103 1.00 58.22 79 ARG A N 1
ATOM 585 C CA . ARG A 1 79 ? 15.046 -0.707 -18.727 1.00 58.22 79 ARG A CA 1
ATOM 586 C C . ARG A 1 79 ? 15.965 0.219 -19.528 1.00 58.22 79 ARG A C 1
ATOM 588 O O . ARG A 1 79 ? 17.178 0.055 -19.452 1.00 58.22 79 ARG A O 1
ATOM 595 N N . GLU A 1 80 ? 15.418 1.190 -20.259 1.00 55.69 80 GLU A N 1
ATOM 596 C CA . GLU A 1 80 ? 16.207 2.200 -20.984 1.00 55.69 80 GLU A CA 1
ATOM 597 C C . GLU A 1 80 ? 16.800 3.276 -20.062 1.00 55.69 80 GLU A C 1
ATOM 599 O O . GLU A 1 80 ? 17.902 3.754 -20.321 1.00 55.69 80 GLU A O 1
ATOM 604 N N . ALA A 1 81 ? 16.146 3.607 -18.941 1.00 55.84 81 ALA A N 1
ATOM 605 C CA . ALA A 1 81 ? 16.660 4.570 -17.958 1.00 55.84 81 ALA A CA 1
ATOM 606 C C . ALA A 1 81 ? 17.846 4.052 -17.107 1.00 55.84 81 ALA A C 1
ATOM 608 O O . ALA A 1 81 ? 18.362 4.776 -16.254 1.00 55.84 81 ALA A O 1
ATOM 609 N N . GLY A 1 82 ? 18.297 2.810 -17.316 1.00 47.84 82 GLY A N 1
ATOM 610 C CA . GLY A 1 82 ? 19.603 2.298 -16.885 1.00 47.84 82 GLY A CA 1
ATOM 611 C C . GLY A 1 82 ? 19.864 2.120 -15.381 1.00 47.84 82 GLY A C 1
ATOM 612 O O . GLY A 1 82 ? 20.829 1.443 -15.040 1.00 47.84 82 GLY A O 1
ATOM 613 N N . SER A 1 83 ? 19.073 2.678 -14.460 1.00 46.69 83 SER A N 1
ATOM 614 C CA . SER A 1 83 ? 19.306 2.494 -13.009 1.00 46.69 83 SER A CA 1
ATOM 615 C C . SER A 1 83 ? 18.154 2.913 -12.094 1.00 46.69 83 SER A C 1
ATOM 617 O O . SE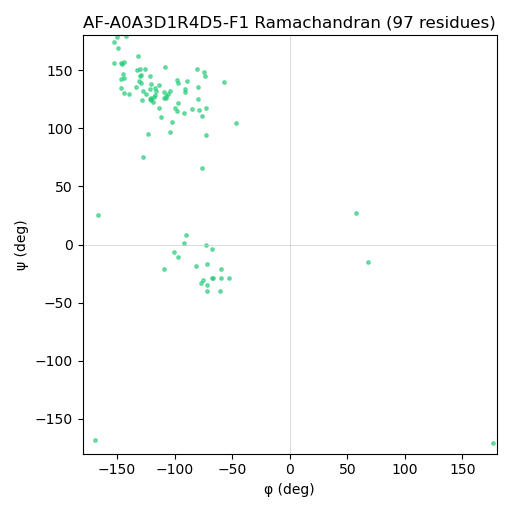R A 1 83 ? 18.368 3.241 -10.931 1.00 46.69 83 SER A O 1
ATOM 619 N N . LEU A 1 84 ? 16.918 2.903 -12.578 1.00 46.16 84 LEU A N 1
ATOM 620 C CA . LEU A 1 84 ? 15.771 3.203 -11.730 1.00 46.16 84 LEU A CA 1
ATOM 621 C C . LEU A 1 84 ? 14.771 2.073 -11.874 1.00 46.16 84 LEU A C 1
ATOM 623 O O . LEU A 1 84 ? 13.732 2.246 -12.503 1.00 46.16 84 LEU A O 1
ATOM 627 N N . ALA A 1 85 ? 15.071 0.924 -11.252 1.00 51.53 85 ALA A N 1
ATOM 628 C CA . ALA A 1 85 ? 13.992 0.193 -10.599 1.00 51.53 85 ALA A CA 1
ATOM 629 C C . ALA A 1 85 ? 13.235 1.269 -9.817 1.00 51.53 85 ALA A C 1
ATOM 631 O O . ALA A 1 85 ? 13.801 1.885 -8.912 1.00 51.53 85 ALA A O 1
ATOM 632 N N . ALA A 1 86 ? 12.072 1.668 -10.333 1.00 55.22 86 ALA A N 1
ATOM 633 C CA . ALA A 1 86 ? 11.282 2.764 -9.799 1.00 55.22 86 ALA A CA 1
ATOM 634 C C . ALA A 1 86 ? 10.606 2.229 -8.540 1.00 55.22 86 ALA A C 1
ATOM 636 O O . ALA A 1 86 ? 9.402 2.015 -8.485 1.00 55.22 86 ALA A O 1
ATOM 637 N N . ASP A 1 87 ? 11.456 1.927 -7.573 1.00 65.88 87 ASP A N 1
ATOM 638 C CA . ASP A 1 87 ? 11.158 1.394 -6.276 1.00 65.88 87 ASP A CA 1
ATOM 639 C C . ASP A 1 87 ? 10.535 2.544 -5.501 1.00 65.88 87 ASP A C 1
ATOM 641 O O . ASP A 1 87 ? 11.203 3.454 -4.998 1.00 65.88 87 ASP A O 1
ATOM 645 N N . LEU A 1 88 ? 9.210 2.571 -5.535 1.00 78.31 88 LEU A N 1
ATOM 646 C CA . LEU A 1 88 ? 8.427 3.675 -5.018 1.00 78.31 88 LEU A CA 1
ATOM 647 C C . LEU A 1 88 ? 7.971 3.328 -3.609 1.00 78.31 88 LEU A C 1
ATOM 649 O O . LEU A 1 88 ? 7.267 2.344 -3.381 1.00 78.31 88 LEU A O 1
ATOM 653 N N . TRP A 1 89 ? 8.355 4.177 -2.660 1.00 87.81 89 TRP A N 1
ATOM 654 C CA . TRP A 1 89 ? 7.711 4.208 -1.357 1.00 87.81 89 TRP A CA 1
ATOM 655 C C . TRP A 1 89 ? 6.401 4.978 -1.474 1.00 87.81 89 TRP A C 1
ATOM 657 O O . TRP A 1 89 ? 6.390 6.137 -1.891 1.00 87.81 89 TRP A O 1
ATOM 667 N N . ALA A 1 90 ? 5.304 4.358 -1.059 1.00 88.12 90 ALA A N 1
ATOM 668 C CA . ALA A 1 90 ? 4.000 4.997 -1.010 1.00 88.12 90 ALA A CA 1
ATOM 669 C C . ALA A 1 90 ? 3.444 4.977 0.415 1.00 88.12 90 ALA A C 1
ATOM 671 O O . ALA A 1 90 ? 3.289 3.928 1.039 1.00 88.12 90 ALA A O 1
ATOM 672 N N . LEU A 1 91 ? 3.098 6.163 0.922 1.00 92.06 91 LEU A N 1
ATOM 673 C CA . LEU A 1 91 ? 2.308 6.324 2.138 1.00 92.06 91 LEU A CA 1
ATOM 674 C C . LEU A 1 91 ? 0.859 6.605 1.742 1.00 92.06 91 LEU A C 1
ATOM 676 O O . LEU A 1 91 ? 0.558 7.616 1.113 1.00 92.06 91 LEU A O 1
ATOM 680 N N . THR A 1 92 ? -0.046 5.708 2.115 1.00 92.25 92 THR A N 1
ATOM 681 C CA . THR A 1 92 ? -1.487 5.863 1.908 1.00 92.25 92 THR A CA 1
ATOM 682 C C . THR A 1 92 ? -2.164 6.115 3.247 1.00 92.25 92 THR A C 1
ATOM 684 O O . THR A 1 92 ? -2.018 5.322 4.176 1.00 92.25 92 THR A O 1
ATOM 687 N N . LEU A 1 93 ? -2.932 7.199 3.334 1.00 94.56 93 LEU A N 1
ATOM 688 C CA . LEU A 1 93 ? -3.818 7.483 4.458 1.00 94.56 93 LEU A CA 1
ATOM 689 C C . LEU A 1 93 ? -5.261 7.305 3.989 1.00 94.56 93 LEU A C 1
ATOM 691 O O . LEU A 1 93 ? -5.644 7.823 2.942 1.00 94.56 93 LEU A O 1
ATOM 695 N N . VAL A 1 94 ? -6.052 6.564 4.755 1.00 91.69 94 VAL A N 1
ATOM 696 C CA . VAL A 1 94 ? -7.450 6.261 4.446 1.00 91.69 94 VAL A CA 1
ATOM 697 C C . VAL A 1 94 ? -8.326 6.759 5.584 1.00 91.69 94 VAL A C 1
ATOM 699 O O . VAL A 1 94 ? -8.052 6.499 6.754 1.00 91.69 94 VAL A O 1
ATOM 702 N N . ALA A 1 95 ? -9.408 7.442 5.233 1.00 93.44 95 ALA A N 1
ATOM 703 C CA . ALA A 1 95 ? -10.498 7.759 6.140 1.00 93.44 95 ALA A CA 1
ATOM 704 C C . ALA A 1 95 ? -11.805 7.315 5.483 1.00 93.44 95 ALA A C 1
ATOM 706 O O . ALA A 1 95 ? -12.102 7.715 4.358 1.00 93.44 95 ALA A O 1
ATOM 707 N N . ALA A 1 96 ? -12.569 6.470 6.168 1.00 92.00 96 ALA A N 1
ATOM 708 C CA . ALA A 1 96 ? -13.837 5.945 5.682 1.00 92.00 96 ALA A CA 1
ATOM 709 C C . ALA A 1 96 ? -14.946 6.246 6.689 1.00 92.00 96 ALA A C 1
ATOM 711 O O . ALA A 1 96 ? -14.803 5.959 7.880 1.00 92.00 96 ALA A O 1
ATOM 712 N N . TYR A 1 97 ? -16.048 6.810 6.198 1.00 91.69 97 TYR A N 1
ATOM 713 C CA . TYR A 1 97 ? -17.224 7.142 6.992 1.00 91.69 97 TYR A CA 1
ATOM 714 C C . TYR A 1 97 ? -18.442 6.358 6.489 1.00 91.69 97 TYR A C 1
ATOM 716 O O . TYR A 1 97 ? -18.740 6.397 5.296 1.00 91.69 97 TYR A O 1
ATOM 724 N N . ALA A 1 98 ? -19.127 5.645 7.381 1.00 86.94 98 ALA A N 1
ATOM 725 C CA . ALA A 1 98 ? -20.372 4.934 7.100 1.00 86.94 98 ALA A CA 1
ATOM 726 C C . ALA A 1 98 ? -21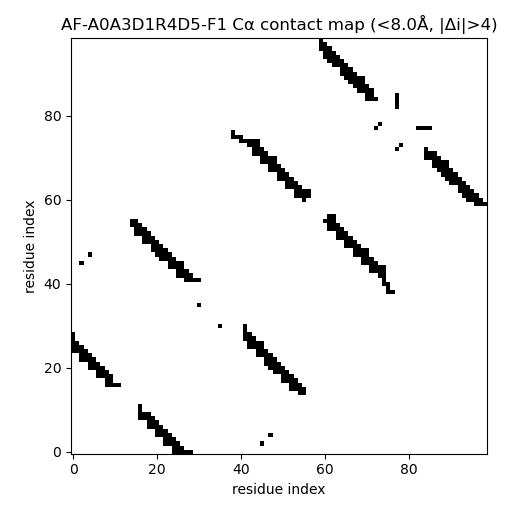.553 5.691 7.727 1.00 86.94 98 ALA A C 1
ATOM 728 O O . ALA A 1 98 ? -21.490 6.038 8.908 1.00 86.94 98 ALA A O 1
ATOM 729 N N . PHE A 1 99 ? -22.591 5.945 6.926 1.00 7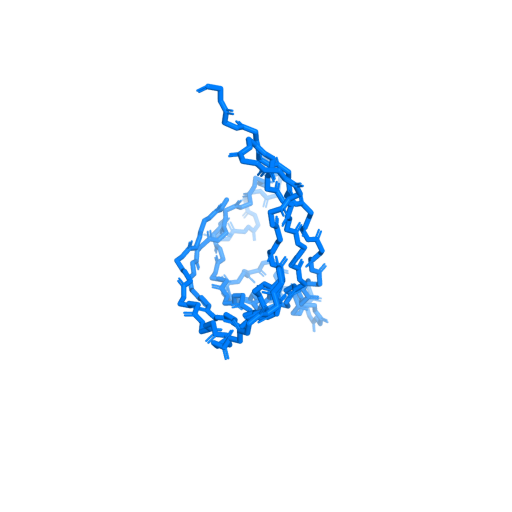9.69 99 PHE A N 1
ATOM 730 C CA . PHE A 1 99 ? -23.835 6.622 7.308 1.00 79.69 99 PHE A CA 1
ATOM 731 C C . PHE A 1 99 ? -24.983 5.630 7.515 1.00 79.69 99 PHE A C 1
ATOM 733 O O . PHE A 1 99 ? -24.977 4.572 6.845 1.00 79.69 99 PHE A O 1
#